Protein AF-A0ABD5EPR2-F1 (afdb_monomer_lite)

Sequence (128 aa):
MTGIVEAARAAWYAHEARTPDWDAAEFARTRDEFVQAAAEHAEDVLGAPAATLTWSYTPSSRLPESVEQATALLEDDDRLQYRVDHSQGGCVYFELVRACAKCARTQVDPVDGMVTLGRLLAEKGEAA

Radius of gyration: 18.26 Å; chains: 1; bounding box: 38×52×42 Å

Foldseek 3Di:
DCDPVNVVVVVVVVVVVPPPCCPPVNVVVVQVVVQVVVQVVCCVQAVHNSVVFDKHWDDCVVDPPQKTWIWTDDPPRKIWIWMFGVVVVGDTFTWIWDQDPPPRDIDIGGGRYNVRVVVVVVVVVVVD

pLDDT: mean 80.08, std 14.61, range [42.91, 96.56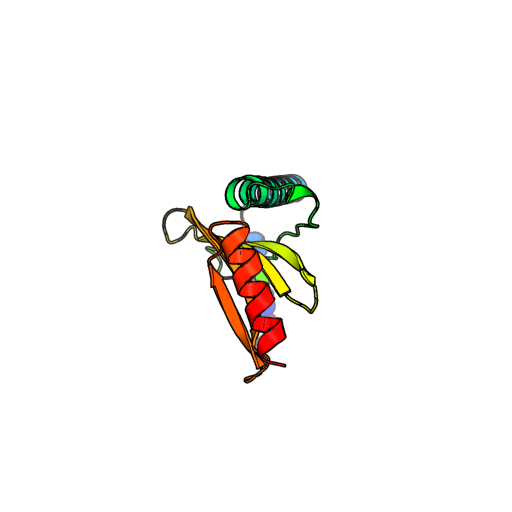]

Secondary structure (DSSP, 8-state):
---HHHHHHHHHHHHHTTS----HHHHHHHHHHHHHHHHHHHHHHHTS-GGGS-EEEPPGGGS-TTEEEEEEE-STT-EEEEEEEGGGTSEEEEEEEEE-TTTSPEEEEE--SHHHHHHHHHHHHTT-

Structure (mmCIF, N/CA/C/O backbone):
data_AF-A0ABD5EPR2-F1
#
_entry.id   AF-A0ABD5EPR2-F1
#
loop_
_atom_site.group_PDB
_atom_site.id
_atom_site.type_symbol
_atom_site.label_atom_id
_atom_site.label_alt_id
_atom_site.label_comp_id
_atom_site.label_asym_id
_atom_site.label_entity_id
_atom_site.label_seq_id
_atom_site.pdbx_PDB_ins_code
_atom_site.Cartn_x
_atom_site.Cartn_y
_atom_site.Cartn_z
_atom_site.occupancy
_atom_site.B_iso_or_equiv
_atom_site.auth_seq_id
_atom_site.auth_comp_id
_atom_site.auth_asym_id
_atom_site.auth_atom_id
_atom_site.pdbx_PDB_model_num
ATOM 1 N N . MET A 1 1 ? 25.927 -38.526 -7.342 1.00 46.31 1 MET A N 1
ATOM 2 C CA . MET A 1 1 ? 24.541 -38.039 -7.200 1.00 46.31 1 MET A CA 1
ATOM 3 C C . MET A 1 1 ? 24.616 -36.585 -6.777 1.00 46.31 1 MET A C 1
ATOM 5 O O . MET A 1 1 ? 24.684 -36.308 -5.589 1.00 46.31 1 MET A O 1
ATOM 9 N N . THR A 1 2 ? 24.718 -35.687 -7.753 1.00 52.62 2 THR A N 1
ATOM 10 C CA . THR A 1 2 ? 24.581 -34.234 -7.576 1.00 52.62 2 THR A CA 1
ATOM 11 C C . THR A 1 2 ? 23.239 -33.995 -6.888 1.00 52.62 2 THR A C 1
ATOM 13 O O . THR A 1 2 ? 22.199 -34.433 -7.384 1.00 52.62 2 THR A O 1
ATOM 16 N N . GLY A 1 3 ? 23.279 -33.467 -5.667 1.00 73.81 3 GLY A N 1
ATOM 17 C CA . GLY A 1 3 ? 22.116 -33.426 -4.784 1.00 73.81 3 GLY A CA 1
ATOM 18 C C . GLY A 1 3 ? 21.026 -32.528 -5.361 1.00 73.81 3 GLY A C 1
ATOM 19 O O . GLY A 1 3 ? 21.322 -31.543 -6.030 1.00 73.81 3 GLY A O 1
ATOM 20 N N . ILE A 1 4 ? 19.760 -32.822 -5.056 1.00 67.12 4 ILE A N 1
ATOM 21 C CA . ILE A 1 4 ? 18.602 -31.982 -5.427 1.00 67.12 4 ILE A CA 1
ATOM 22 C C . ILE A 1 4 ? 18.844 -30.496 -5.092 1.00 67.12 4 ILE A C 1
ATOM 24 O O . ILE A 1 4 ? 18.406 -29.616 -5.823 1.00 67.12 4 ILE A O 1
ATOM 28 N N . VAL A 1 5 ? 19.617 -30.217 -4.038 1.00 55.16 5 VAL A N 1
ATOM 29 C CA . VAL A 1 5 ? 20.034 -28.870 -3.622 1.00 55.16 5 VAL A CA 1
ATOM 30 C C . VAL A 1 5 ? 20.935 -28.171 -4.651 1.00 55.16 5 VAL A C 1
ATOM 32 O O . VAL A 1 5 ? 20.753 -26.985 -4.914 1.00 55.16 5 VAL A O 1
ATOM 35 N N . GLU A 1 6 ? 21.891 -28.877 -5.256 1.00 63.75 6 GLU A N 1
ATOM 36 C CA . GLU A 1 6 ? 22.772 -28.311 -6.289 1.00 63.75 6 GLU A CA 1
ATOM 37 C C . GLU A 1 6 ? 22.009 -28.079 -7.594 1.00 63.75 6 GLU A C 1
ATOM 39 O O . GLU A 1 6 ? 22.184 -27.042 -8.230 1.00 63.75 6 GLU A O 1
ATOM 44 N N . ALA A 1 7 ? 21.098 -28.992 -7.948 1.00 72.25 7 ALA A N 1
ATOM 45 C CA . ALA A 1 7 ? 20.207 -28.820 -9.093 1.00 72.25 7 ALA A CA 1
ATOM 46 C C . ALA A 1 7 ? 19.256 -27.624 -8.903 1.00 72.25 7 ALA A C 1
ATOM 48 O O . ALA A 1 7 ? 19.070 -26.839 -9.830 1.00 72.25 7 ALA A O 1
ATOM 49 N N . ALA A 1 8 ? 18.712 -27.438 -7.695 1.00 54.62 8 ALA A N 1
ATOM 50 C CA . ALA A 1 8 ? 17.862 -26.297 -7.362 1.00 54.62 8 ALA A CA 1
ATOM 51 C C . ALA A 1 8 ? 18.626 -24.962 -7.424 1.00 54.62 8 ALA A C 1
ATOM 53 O O . ALA A 1 8 ? 18.115 -23.999 -7.991 1.00 54.62 8 ALA A O 1
ATOM 54 N N . ARG A 1 9 ? 19.870 -24.900 -6.921 1.00 57.25 9 ARG A N 1
ATOM 55 C CA . ARG A 1 9 ? 20.719 -23.697 -7.045 1.00 57.25 9 ARG A CA 1
ATOM 56 C C . ARG A 1 9 ? 21.092 -23.394 -8.492 1.00 57.25 9 ARG A C 1
ATOM 58 O O . ARG A 1 9 ? 21.032 -22.243 -8.902 1.00 57.25 9 ARG A O 1
ATOM 65 N N . ALA A 1 10 ? 21.447 -24.413 -9.271 1.00 67.81 10 ALA A N 1
ATOM 66 C CA . ALA A 1 10 ? 21.755 -24.237 -10.687 1.00 67.81 10 ALA A CA 1
ATOM 67 C C . ALA A 1 10 ? 20.531 -23.745 -11.476 1.00 67.81 10 ALA A C 1
ATOM 69 O O . ALA A 1 10 ? 20.666 -22.878 -12.335 1.00 67.81 10 ALA A O 1
ATOM 70 N N . ALA A 1 11 ? 19.336 -24.251 -11.155 1.00 64.12 11 ALA A N 1
ATOM 71 C CA . ALA A 1 11 ? 18.086 -23.778 -11.740 1.00 64.12 11 ALA A CA 1
ATOM 72 C C . ALA A 1 11 ? 17.784 -22.320 -11.358 1.00 64.12 11 ALA A C 1
ATOM 74 O O . ALA A 1 11 ? 17.388 -21.551 -12.228 1.00 64.12 11 ALA A O 1
ATOM 75 N N . TRP A 1 12 ? 18.038 -21.929 -10.103 1.00 55.09 12 TRP A N 1
ATOM 76 C CA . TRP A 1 12 ? 17.912 -20.544 -9.637 1.00 55.09 12 TRP A CA 1
ATOM 77 C C . TRP A 1 12 ? 18.859 -19.594 -10.380 1.00 55.09 12 TRP A C 1
ATOM 79 O O . TRP A 1 12 ? 18.407 -18.621 -10.971 1.00 55.09 12 TRP A O 1
ATOM 89 N N . TYR A 1 13 ? 20.154 -19.913 -10.460 1.00 62.94 13 TYR A N 1
ATOM 90 C CA . TYR A 1 13 ? 21.116 -19.076 -11.188 1.00 62.94 13 TYR A CA 1
ATOM 91 C C . TYR A 1 13 ? 20.829 -19.012 -12.692 1.00 62.94 13 TYR A C 1
ATOM 93 O O . TYR A 1 13 ? 21.025 -17.979 -13.324 1.00 62.94 13 TYR A O 1
ATOM 101 N N . ALA A 1 14 ? 20.327 -20.100 -13.282 1.00 63.00 14 ALA A N 1
ATOM 102 C CA . ALA A 1 14 ? 19.911 -20.108 -14.679 1.00 63.00 14 ALA A CA 1
ATOM 103 C C . ALA A 1 14 ? 18.596 -19.347 -14.923 1.00 63.00 14 ALA A C 1
ATOM 105 O O . ALA A 1 14 ? 18.330 -18.990 -16.071 1.00 63.00 14 ALA A O 1
ATOM 106 N N . HIS A 1 15 ? 17.773 -19.153 -13.891 1.00 59.19 15 HIS A N 1
ATOM 107 C CA . HIS A 1 15 ? 16.591 -18.295 -13.917 1.00 59.19 15 HIS A CA 1
ATOM 108 C C . HIS A 1 15 ? 17.002 -16.822 -13.792 1.00 59.19 15 HIS A C 1
ATOM 110 O O . HIS A 1 15 ? 16.635 -16.048 -14.666 1.00 59.19 15 HIS A O 1
ATOM 116 N N . GLU A 1 16 ? 17.866 -16.467 -12.831 1.00 50.78 16 GLU A N 1
ATOM 117 C CA . GLU A 1 16 ? 18.443 -15.113 -12.713 1.00 50.78 16 GLU A CA 1
ATOM 118 C C . GLU A 1 16 ? 19.157 -14.673 -13.999 1.00 50.78 16 GLU A C 1
ATOM 120 O O . GLU A 1 16 ? 18.964 -13.554 -14.457 1.00 50.78 16 GLU A O 1
ATOM 125 N N . ALA A 1 17 ? 19.913 -15.569 -14.642 1.00 54.34 17 ALA A N 1
ATOM 126 C CA . ALA A 1 17 ? 20.594 -15.288 -15.910 1.00 54.34 17 ALA A CA 1
ATOM 127 C C . ALA A 1 17 ? 19.653 -15.149 -17.127 1.00 54.34 17 ALA A C 1
ATOM 129 O O . ALA A 1 17 ? 20.109 -14.803 -18.216 1.00 54.34 17 ALA A O 1
ATOM 130 N N . ARG A 1 18 ? 18.365 -15.489 -16.980 1.00 53.19 18 ARG A N 1
ATOM 131 C CA . ARG A 1 18 ? 17.328 -15.371 -18.022 1.00 53.19 18 ARG A CA 1
ATOM 132 C C . ARG A 1 18 ? 16.350 -14.230 -17.764 1.00 53.19 18 ARG A C 1
ATOM 134 O O . ARG A 1 18 ? 15.570 -13.909 -18.661 1.00 53.19 18 ARG A O 1
ATOM 141 N N . THR A 1 19 ? 16.380 -13.634 -16.579 1.00 49.53 19 THR A N 1
ATOM 142 C CA . THR A 1 19 ? 15.678 -12.385 -16.305 1.00 49.53 19 THR A CA 1
ATOM 143 C C . THR A 1 19 ? 16.313 -11.295 -17.176 1.00 49.53 19 THR A C 1
ATOM 145 O O . THR A 1 19 ? 17.541 -11.256 -17.271 1.00 49.53 19 THR A O 1
ATOM 148 N N . PRO A 1 20 ? 15.528 -10.450 -17.872 1.00 49.25 20 PRO A N 1
ATOM 149 C CA . PRO A 1 20 ? 16.078 -9.355 -18.662 1.00 49.25 20 PRO A CA 1
ATOM 150 C C . PRO A 1 20 ? 17.036 -8.531 -17.801 1.00 49.25 20 PRO A C 1
ATOM 152 O O . PRO A 1 20 ? 16.739 -8.289 -16.631 1.00 49.25 20 PRO A O 1
ATOM 155 N N . ASP A 1 21 ? 18.166 -8.137 -18.382 1.00 50.66 21 ASP A N 1
ATOM 156 C CA . ASP A 1 21 ? 19.194 -7.294 -17.768 1.00 50.66 21 ASP A CA 1
ATOM 157 C C . ASP A 1 21 ? 18.616 -5.886 -17.555 1.00 50.66 21 ASP A C 1
ATOM 159 O O . ASP A 1 21 ? 18.876 -4.957 -18.314 1.00 50.66 21 ASP A O 1
ATOM 163 N N . TRP A 1 22 ? 17.727 -5.749 -16.572 1.00 47.91 22 TRP A N 1
ATOM 164 C CA . TRP A 1 22 ? 17.480 -4.465 -15.945 1.00 47.91 22 TRP A CA 1
ATOM 165 C C . TRP A 1 22 ? 18.792 -4.127 -15.256 1.00 47.91 22 TRP A C 1
ATOM 167 O O . TRP A 1 22 ? 19.182 -4.814 -14.307 1.00 47.91 22 TRP A O 1
ATOM 177 N N . ASP A 1 23 ? 19.481 -3.090 -15.732 1.00 66.31 23 ASP A N 1
ATOM 178 C CA . ASP A 1 23 ? 20.572 -2.497 -14.965 1.00 66.31 23 ASP A CA 1
ATOM 179 C C . ASP A 1 23 ? 20.056 -2.308 -13.527 1.00 66.31 23 ASP A C 1
ATOM 181 O O . ASP A 1 23 ? 18.922 -1.868 -13.317 1.00 66.31 23 ASP A O 1
ATOM 185 N N . ALA A 1 24 ? 20.840 -2.676 -12.513 1.00 67.94 24 ALA A N 1
ATOM 186 C CA . ALA A 1 24 ? 20.433 -2.519 -11.119 1.00 67.94 24 ALA A CA 1
ATOM 187 C C . ALA A 1 24 ? 19.971 -1.076 -10.825 1.00 67.94 24 ALA A C 1
ATOM 189 O O . ALA A 1 24 ? 19.098 -0.866 -9.980 1.00 67.94 24 ALA A O 1
ATOM 190 N N . ALA A 1 25 ? 20.515 -0.095 -11.557 1.00 69.12 25 ALA A N 1
ATOM 191 C CA . ALA A 1 25 ? 20.064 1.292 -11.537 1.00 69.12 25 ALA A CA 1
ATOM 192 C C . ALA A 1 25 ? 18.657 1.494 -12.133 1.00 69.12 25 ALA A C 1
ATOM 194 O O . ALA A 1 25 ? 17.865 2.262 -11.590 1.00 69.12 25 ALA A O 1
ATOM 195 N N . GLU A 1 26 ? 18.324 0.803 -13.222 1.00 71.38 26 GLU A N 1
ATOM 196 C CA . GLU A 1 26 ? 17.000 0.839 -13.846 1.00 71.38 26 GLU A CA 1
ATOM 197 C C . GLU A 1 26 ? 15.944 0.185 -12.951 1.00 71.38 26 GLU A C 1
ATOM 199 O O . GLU A 1 26 ? 14.893 0.777 -12.713 1.00 71.38 26 GLU A O 1
ATOM 204 N N . PHE A 1 27 ? 16.258 -0.971 -12.359 1.00 74.75 27 PHE A N 1
ATOM 205 C CA . PHE A 1 27 ? 15.378 -1.609 -11.380 1.00 74.75 27 PHE A CA 1
ATOM 206 C C . PHE A 1 27 ? 15.169 -0.728 -10.141 1.00 74.75 27 PHE A C 1
ATOM 208 O O . PHE A 1 27 ? 14.044 -0.577 -9.665 1.00 74.75 27 PHE A O 1
ATOM 215 N N . ALA A 1 28 ? 16.238 -0.108 -9.625 1.00 76.50 28 ALA A N 1
ATOM 216 C CA . ALA A 1 28 ? 16.139 0.812 -8.495 1.00 76.50 28 ALA A CA 1
ATOM 217 C C . ALA A 1 28 ? 15.251 2.022 -8.819 1.00 76.50 28 ALA A C 1
ATOM 219 O O . ALA A 1 28 ? 14.408 2.381 -8.002 1.00 76.50 28 ALA A O 1
ATOM 220 N N . ARG A 1 29 ? 15.388 2.602 -10.017 1.00 81.50 29 ARG A N 1
ATOM 221 C CA . ARG A 1 29 ? 14.540 3.712 -10.461 1.00 81.50 29 ARG A CA 1
ATOM 222 C C . ARG A 1 29 ? 13.072 3.300 -10.542 1.00 81.50 29 ARG A C 1
ATOM 224 O O . ARG A 1 29 ? 12.236 3.987 -9.975 1.00 81.50 29 ARG A O 1
ATOM 231 N N . THR A 1 30 ? 12.756 2.179 -11.184 1.00 82.62 30 THR A N 1
ATOM 232 C CA . THR A 1 30 ? 11.362 1.725 -11.319 1.00 82.62 30 THR A CA 1
ATOM 233 C C . THR A 1 30 ? 10.736 1.356 -9.981 1.00 82.62 30 THR A C 1
ATOM 235 O O . THR A 1 30 ? 9.571 1.659 -9.741 1.00 82.62 30 THR A O 1
ATOM 238 N N . ARG A 1 31 ? 11.519 0.797 -9.055 1.00 86.12 31 ARG A N 1
ATOM 239 C CA . ARG A 1 31 ? 11.090 0.611 -7.667 1.00 86.12 31 ARG A CA 1
ATOM 240 C C . ARG A 1 31 ? 10.726 1.942 -7.005 1.00 86.12 31 ARG A C 1
ATOM 242 O O . ARG A 1 31 ? 9.699 2.027 -6.337 1.00 86.12 31 ARG A O 1
ATOM 249 N N . ASP A 1 32 ? 11.577 2.952 -7.148 1.00 88.94 32 ASP A N 1
ATOM 250 C CA . ASP A 1 32 ? 11.370 4.258 -6.519 1.00 88.94 32 ASP A CA 1
ATOM 251 C C . ASP A 1 32 ? 10.166 4.987 -7.144 1.00 88.94 32 ASP A C 1
ATOM 253 O O . ASP A 1 32 ? 9.341 5.534 -6.414 1.00 88.94 32 ASP A O 1
ATOM 257 N N . GLU A 1 33 ? 9.994 4.895 -8.466 1.00 90.25 33 GLU A N 1
ATOM 258 C CA . GLU A 1 33 ? 8.807 5.370 -9.194 1.00 90.25 33 GLU A CA 1
ATOM 259 C C . GLU A 1 33 ? 7.527 4.680 -8.698 1.00 90.25 33 GLU A C 1
ATOM 261 O O . GLU A 1 33 ? 6.519 5.342 -8.453 1.00 90.25 33 GLU A O 1
ATOM 266 N N . PHE A 1 34 ? 7.562 3.362 -8.482 1.00 91.94 34 PHE A N 1
ATOM 267 C CA . PHE A 1 34 ? 6.417 2.614 -7.964 1.00 91.94 34 PHE A CA 1
ATOM 268 C C . PHE A 1 34 ? 6.056 3.023 -6.528 1.00 91.94 34 PHE A C 1
ATOM 270 O O . PHE A 1 34 ? 4.882 3.180 -6.190 1.00 91.94 34 PHE A O 1
ATOM 277 N N . VAL A 1 35 ? 7.059 3.216 -5.667 1.00 93.50 35 VAL A N 1
ATOM 278 C CA . VAL A 1 35 ? 6.856 3.689 -4.288 1.00 93.50 35 VAL A CA 1
ATOM 279 C C . VAL A 1 35 ? 6.273 5.100 -4.274 1.00 93.50 35 VAL A C 1
ATOM 281 O O . VAL A 1 35 ? 5.375 5.377 -3.478 1.00 93.50 35 VAL A O 1
ATOM 284 N N . GLN A 1 36 ? 6.741 5.975 -5.163 1.00 93.31 36 GLN A N 1
ATOM 285 C CA . GLN A 1 36 ? 6.175 7.309 -5.318 1.00 93.31 36 GLN A CA 1
ATOM 286 C C . GLN A 1 36 ? 4.712 7.246 -5.778 1.00 93.31 36 GLN A C 1
ATOM 288 O O . GLN A 1 36 ? 3.864 7.886 -5.161 1.00 93.31 36 GLN A O 1
ATOM 293 N N . ALA A 1 37 ? 4.393 6.415 -6.774 1.00 93.00 37 ALA A N 1
ATOM 294 C CA . ALA A 1 37 ? 3.017 6.221 -7.231 1.00 93.00 37 ALA A CA 1
ATOM 295 C C . ALA A 1 37 ? 2.097 5.703 -6.111 1.00 93.00 37 ALA A C 1
ATOM 297 O O . ALA A 1 37 ? 0.952 6.134 -6.001 1.00 93.00 37 ALA A O 1
ATOM 298 N N . ALA A 1 38 ? 2.596 4.817 -5.243 1.00 94.69 38 ALA A N 1
ATOM 299 C CA . ALA A 1 38 ? 1.852 4.347 -4.076 1.00 94.69 38 ALA A CA 1
ATOM 300 C C . ALA A 1 38 ? 1.552 5.475 -3.077 1.00 94.69 38 ALA A C 1
ATOM 302 O O . ALA A 1 38 ? 0.438 5.556 -2.558 1.00 94.69 38 ALA A O 1
ATOM 303 N N . ALA A 1 39 ? 2.532 6.345 -2.819 1.00 93.25 39 ALA A N 1
ATOM 304 C CA . ALA A 1 39 ? 2.360 7.496 -1.942 1.00 93.25 39 ALA A CA 1
ATOM 305 C C . ALA A 1 39 ? 1.342 8.491 -2.517 1.00 93.25 39 ALA A C 1
ATOM 307 O O . ALA A 1 39 ? 0.407 8.860 -1.814 1.00 93.25 39 ALA A O 1
ATOM 308 N N . GLU A 1 40 ? 1.474 8.856 -3.795 1.00 93.56 40 GLU A N 1
ATOM 309 C CA . GLU A 1 40 ? 0.546 9.749 -4.505 1.00 93.56 40 GLU A CA 1
ATOM 310 C C . GLU A 1 40 ? -0.880 9.178 -4.519 1.00 93.56 40 GLU A C 1
ATOM 312 O O . GLU A 1 40 ? -1.832 9.864 -4.152 1.00 93.56 40 GLU A O 1
ATOM 317 N N . HIS A 1 41 ? -1.034 7.885 -4.829 1.00 93.94 41 HIS A N 1
ATOM 318 C CA . HIS A 1 41 ? -2.332 7.213 -4.784 1.00 93.94 41 HIS A CA 1
ATOM 319 C C . HIS A 1 41 ? -2.954 7.240 -3.383 1.00 93.94 41 HIS A C 1
ATOM 321 O O . HIS A 1 41 ? -4.162 7.427 -3.239 1.00 93.94 41 HIS A O 1
ATOM 327 N N . ALA A 1 42 ? -2.146 7.062 -2.336 1.00 92.12 42 ALA A N 1
ATOM 328 C CA . ALA A 1 42 ? -2.631 7.145 -0.967 1.00 92.12 42 ALA A CA 1
ATOM 329 C C . ALA A 1 42 ? -3.113 8.560 -0.614 1.00 92.12 42 ALA A C 1
ATOM 331 O O . ALA A 1 42 ? -4.106 8.687 0.102 1.00 92.12 42 ALA A O 1
ATOM 332 N N . GLU A 1 43 ? -2.454 9.612 -1.112 1.00 91.38 43 GLU A N 1
ATOM 333 C CA . GLU A 1 43 ? -2.916 10.993 -0.919 1.00 91.38 43 GLU A CA 1
ATOM 334 C C . GLU A 1 43 ? -4.257 11.232 -1.607 1.00 91.38 43 GLU A C 1
ATOM 336 O O . GLU A 1 43 ? -5.173 11.774 -0.985 1.00 91.38 43 GLU A O 1
ATOM 341 N N . ASP A 1 44 ? -4.389 10.762 -2.847 1.00 92.31 44 ASP A N 1
ATOM 342 C CA . ASP A 1 44 ? -5.612 10.882 -3.636 1.00 92.31 44 ASP A CA 1
ATOM 343 C C . ASP A 1 44 ? -6.787 10.144 -2.983 1.00 92.31 44 ASP A C 1
ATOM 345 O O . ASP A 1 44 ? -7.868 10.714 -2.821 1.00 92.31 44 ASP A O 1
ATOM 349 N N . VAL A 1 45 ? -6.584 8.887 -2.570 1.00 90.69 45 VAL A N 1
ATOM 350 C CA . VAL A 1 45 ? -7.638 8.077 -1.939 1.00 90.69 45 VAL A CA 1
ATOM 351 C C . VAL A 1 45 ? -8.014 8.642 -0.575 1.00 90.69 45 VAL A C 1
ATOM 353 O O . VAL A 1 45 ? -9.196 8.769 -0.260 1.00 90.69 45 VAL A O 1
ATOM 356 N N . LEU A 1 46 ? -7.035 8.984 0.264 1.00 87.50 46 LEU A N 1
ATOM 357 C CA . LEU A 1 46 ? -7.309 9.430 1.629 1.00 87.50 46 LEU A CA 1
ATOM 358 C C . LEU A 1 46 ? -7.738 10.903 1.696 1.00 87.50 46 LEU A C 1
ATOM 360 O O . LEU A 1 46 ? -8.347 11.304 2.687 1.00 87.50 46 LEU A O 1
ATOM 364 N N . GLY A 1 47 ? -7.452 11.716 0.678 1.00 84.06 47 GLY A N 1
ATOM 365 C CA . GLY A 1 47 ? -7.722 13.155 0.697 1.00 84.06 47 GLY A CA 1
ATOM 366 C C . GLY A 1 47 ? -6.931 13.896 1.782 1.00 84.06 47 GLY A C 1
ATOM 367 O O . GLY A 1 47 ? -7.393 14.910 2.309 1.00 84.06 47 GLY A O 1
ATOM 368 N N . ALA A 1 48 ? -5.768 13.365 2.167 1.00 77.81 48 ALA A N 1
ATOM 369 C CA . ALA A 1 48 ? -4.898 13.905 3.206 1.00 77.81 48 ALA A CA 1
ATOM 370 C C . ALA A 1 48 ? -3.423 13.592 2.897 1.00 77.81 48 ALA A C 1
ATOM 372 O O . ALA A 1 48 ? -3.166 12.697 2.094 1.00 77.81 48 ALA A O 1
ATOM 373 N N . PRO A 1 49 ? -2.457 14.266 3.555 1.00 73.31 49 PRO A N 1
ATOM 374 C CA . PRO A 1 49 ? -1.027 14.082 3.288 1.00 73.31 49 PRO A CA 1
ATOM 375 C C . PRO A 1 49 ? -0.511 12.691 3.703 1.00 73.31 49 PRO A C 1
ATOM 377 O O . PRO A 1 49 ? 0.068 12.505 4.776 1.00 73.31 49 PRO A O 1
ATOM 380 N N . ALA A 1 50 ? -0.730 11.693 2.854 1.00 68.56 50 ALA A N 1
ATOM 381 C CA . ALA A 1 50 ? -0.291 10.313 3.023 1.00 68.56 50 ALA A CA 1
ATOM 382 C C . ALA A 1 50 ? 1.141 10.069 2.512 1.00 68.56 50 ALA A C 1
ATOM 384 O O . ALA A 1 50 ? 1.727 9.038 2.852 1.00 68.56 50 ALA A O 1
ATOM 385 N N . ALA A 1 51 ? 1.753 11.024 1.795 1.00 61.59 51 ALA A N 1
ATOM 386 C CA . ALA A 1 51 ? 3.185 10.989 1.478 1.00 61.59 51 ALA A CA 1
ATOM 387 C C . ALA A 1 51 ? 4.071 11.154 2.725 1.00 61.59 51 ALA A C 1
ATOM 389 O O . ALA A 1 51 ? 5.274 10.910 2.676 1.00 61.59 51 ALA A O 1
ATOM 390 N N . THR A 1 52 ? 3.485 11.545 3.862 1.00 75.69 52 THR A N 1
ATOM 391 C CA . THR A 1 52 ? 4.180 11.567 5.157 1.00 75.69 52 THR A CA 1
ATOM 392 C C . THR A 1 52 ? 4.445 10.166 5.712 1.00 75.69 52 THR A C 1
ATOM 394 O O . THR A 1 52 ? 5.319 10.000 6.565 1.00 75.69 52 THR A O 1
ATOM 397 N N . LEU A 1 53 ? 3.728 9.148 5.224 1.00 84.81 53 LEU A N 1
ATOM 398 C CA . LEU A 1 53 ? 3.982 7.759 5.580 1.00 84.81 53 LEU A CA 1
ATOM 399 C C . LEU A 1 53 ? 5.259 7.258 4.899 1.00 84.81 53 LEU A C 1
ATOM 401 O O . LEU A 1 53 ? 5.559 7.592 3.755 1.00 84.81 53 LEU A O 1
ATOM 405 N N . THR A 1 54 ? 6.008 6.403 5.595 1.00 89.38 54 THR A N 1
ATOM 406 C CA . THR A 1 54 ? 7.190 5.762 5.007 1.00 89.38 54 THR A CA 1
ATOM 407 C C . THR A 1 54 ? 6.759 4.556 4.182 1.00 89.38 54 THR A C 1
ATOM 409 O O . THR A 1 54 ? 6.485 3.484 4.724 1.00 89.38 54 THR A O 1
ATOM 412 N N . TRP A 1 55 ? 6.701 4.741 2.865 1.00 92.56 55 TRP A N 1
ATOM 413 C CA . TRP A 1 55 ? 6.407 3.687 1.901 1.00 92.56 55 TRP A CA 1
ATOM 414 C C . TRP A 1 55 ? 7.661 2.889 1.544 1.00 92.56 55 TRP A C 1
ATOM 416 O O . TRP A 1 55 ? 8.755 3.429 1.394 1.00 92.56 55 TRP A O 1
ATOM 426 N N . SER A 1 56 ? 7.496 1.579 1.388 1.00 91.88 56 SER A N 1
ATOM 427 C CA . SER A 1 56 ? 8.570 0.665 1.004 1.00 91.88 56 SER A CA 1
ATOM 428 C C . SER A 1 56 ? 8.085 -0.339 -0.032 1.00 91.88 56 SER A C 1
ATOM 430 O O . SER A 1 56 ? 6.984 -0.879 0.074 1.00 91.88 56 SER A O 1
ATOM 432 N N . TYR A 1 57 ? 8.910 -0.602 -1.043 1.00 89.44 57 TYR A N 1
ATOM 433 C CA . TYR A 1 57 ? 8.617 -1.629 -2.035 1.00 89.44 57 TYR A CA 1
ATOM 434 C C . TYR A 1 57 ? 8.708 -3.023 -1.406 1.00 89.44 57 TYR A C 1
ATOM 436 O O . TYR A 1 57 ? 9.681 -3.347 -0.719 1.00 89.44 57 TYR A O 1
ATOM 444 N N . THR A 1 58 ? 7.709 -3.867 -1.655 1.00 87.06 58 THR A N 1
ATOM 445 C CA . THR A 1 58 ? 7.698 -5.259 -1.202 1.00 87.06 58 THR A CA 1
ATOM 446 C C . THR A 1 58 ? 8.438 -6.126 -2.223 1.00 87.06 58 THR A C 1
ATOM 448 O O . THR A 1 58 ? 8.015 -6.193 -3.374 1.00 87.06 58 THR A O 1
ATOM 451 N N . PRO A 1 59 ? 9.518 -6.831 -1.837 1.00 76.31 59 PRO A N 1
ATOM 452 C CA . PRO A 1 59 ? 10.266 -7.671 -2.769 1.00 76.31 59 PRO A CA 1
ATOM 453 C C . PRO A 1 59 ? 9.398 -8.764 -3.405 1.00 76.31 59 PRO A C 1
ATOM 455 O O . PRO A 1 59 ? 8.648 -9.447 -2.702 1.00 76.31 59 PRO A O 1
ATOM 458 N N . SER A 1 60 ? 9.580 -8.995 -4.707 1.00 73.12 60 SER A N 1
ATOM 459 C CA . SER A 1 60 ? 8.838 -9.997 -5.490 1.00 73.12 60 SER A CA 1
ATOM 460 C C . SER A 1 60 ? 8.971 -11.420 -4.946 1.00 73.12 60 SER A C 1
ATOM 462 O O . SER A 1 60 ? 8.038 -12.201 -5.048 1.00 73.12 60 SER A O 1
ATOM 464 N N . SER A 1 61 ? 10.072 -11.756 -4.263 1.00 75.12 61 SER A N 1
ATOM 465 C CA . SER A 1 61 ? 10.251 -13.060 -3.602 1.00 75.12 61 SER A CA 1
ATOM 466 C C . SER A 1 61 ? 9.217 -13.365 -2.508 1.00 75.12 61 SER A C 1
ATOM 468 O O . SER A 1 61 ? 9.144 -14.495 -2.025 1.00 75.12 61 SER A O 1
ATOM 470 N N . ARG A 1 62 ? 8.429 -12.366 -2.095 1.00 74.88 62 ARG A N 1
ATOM 471 C CA . ARG A 1 62 ? 7.343 -12.488 -1.114 1.00 74.88 62 ARG A CA 1
ATOM 472 C C . ARG A 1 62 ? 5.951 -12.383 -1.740 1.00 74.88 62 ARG A C 1
ATOM 474 O O . ARG A 1 62 ? 4.971 -12.388 -0.999 1.00 74.88 62 ARG A O 1
ATOM 481 N N . LEU A 1 63 ? 5.862 -12.266 -3.062 1.00 82.31 63 LEU A N 1
ATOM 482 C CA . LEU A 1 63 ? 4.632 -12.010 -3.806 1.00 82.31 63 LEU A CA 1
ATOM 483 C C . LEU A 1 63 ? 4.510 -12.970 -4.998 1.00 82.31 63 LEU A C 1
ATOM 485 O O . LEU A 1 63 ? 5.499 -13.564 -5.427 1.00 82.31 63 LEU A O 1
ATOM 489 N N . PRO A 1 64 ? 3.304 -13.143 -5.555 1.00 88.44 64 PRO A N 1
ATOM 490 C CA . PRO A 1 64 ? 3.152 -13.729 -6.883 1.00 88.44 64 PRO A CA 1
ATOM 491 C C . PRO A 1 64 ? 3.932 -12.929 -7.942 1.00 88.44 64 PRO A C 1
ATOM 493 O O . PRO A 1 64 ? 4.006 -11.708 -7.853 1.00 88.44 64 PRO A O 1
ATOM 496 N N . GLU A 1 65 ? 4.453 -13.597 -8.978 1.00 82.62 65 GLU A N 1
ATOM 497 C CA . GLU A 1 65 ? 5.256 -12.954 -10.040 1.00 82.62 65 GLU A CA 1
ATOM 498 C C . GLU A 1 65 ? 4.521 -11.823 -10.778 1.00 82.62 65 GLU A C 1
ATOM 500 O O . GLU A 1 65 ? 5.154 -10.901 -11.279 1.00 82.62 65 GLU A O 1
ATOM 505 N N . SER A 1 66 ? 3.188 -11.880 -10.848 1.00 85.69 66 SER A N 1
ATOM 506 C CA . SER A 1 66 ? 2.351 -10.885 -11.528 1.00 85.69 66 SER A CA 1
ATOM 507 C C . SER A 1 66 ? 1.904 -9.731 -10.630 1.00 85.69 66 SER A C 1
ATOM 509 O O . SER A 1 66 ? 1.015 -8.977 -11.024 1.00 85.69 66 SER A O 1
ATOM 511 N N . VAL A 1 67 ? 2.440 -9.631 -9.414 1.00 89.00 67 VAL A N 1
ATOM 512 C CA . VAL A 1 67 ? 1.991 -8.675 -8.403 1.00 89.00 67 VAL A CA 1
ATOM 513 C C . VAL A 1 67 ? 3.144 -7.782 -7.970 1.00 89.00 67 VAL A C 1
ATOM 515 O O . VAL A 1 67 ? 4.150 -8.259 -7.447 1.00 89.00 67 VAL A O 1
ATOM 518 N N . GLU A 1 68 ? 2.939 -6.476 -8.098 1.00 92.44 68 GLU A N 1
ATOM 519 C CA . GLU A 1 68 ? 3.784 -5.457 -7.481 1.00 92.44 68 GLU A CA 1
ATOM 520 C C . GLU A 1 68 ? 3.082 -4.880 -6.252 1.00 92.44 68 GLU A C 1
ATOM 522 O O . GLU A 1 68 ? 1.855 -4.743 -6.220 1.00 92.44 68 GLU A O 1
ATOM 527 N N . GLN A 1 69 ? 3.843 -4.561 -5.205 1.00 95.50 69 GLN A N 1
ATOM 528 C CA . GLN A 1 69 ? 3.268 -4.032 -3.973 1.00 95.50 69 GLN A CA 1
ATOM 529 C C . GLN A 1 69 ? 4.212 -3.066 -3.268 1.00 95.50 69 GLN A C 1
ATOM 531 O O . GLN A 1 69 ? 5.402 -3.332 -3.110 1.00 95.50 69 GLN A O 1
ATOM 536 N N . ALA A 1 70 ? 3.646 -1.990 -2.737 1.00 95.25 70 ALA A N 1
ATOM 537 C CA . ALA A 1 70 ? 4.284 -1.095 -1.791 1.00 95.25 70 ALA A CA 1
ATOM 538 C C . ALA A 1 70 ? 3.517 -1.139 -0.470 1.00 95.25 70 ALA A C 1
ATOM 540 O O . ALA A 1 70 ? 2.312 -1.392 -0.423 1.00 95.25 70 ALA A O 1
ATOM 541 N N . THR A 1 71 ? 4.231 -0.957 0.631 1.00 94.31 71 THR A N 1
ATOM 542 C CA . THR A 1 71 ? 3.676 -1.038 1.979 1.00 94.31 71 THR A CA 1
ATOM 543 C C . THR A 1 71 ? 4.127 0.157 2.796 1.00 94.31 71 THR A C 1
ATOM 545 O O . THR A 1 71 ? 5.325 0.442 2.863 1.00 94.31 71 THR A O 1
ATOM 548 N N . ALA A 1 72 ? 3.168 0.807 3.447 1.00 93.69 72 ALA A N 1
ATOM 549 C CA . ALA A 1 72 ? 3.406 1.786 4.496 1.00 93.69 72 ALA A CA 1
ATOM 550 C C . ALA A 1 72 ? 3.009 1.187 5.844 1.00 93.69 72 ALA A C 1
ATOM 552 O O . ALA A 1 72 ? 1.894 0.686 6.005 1.00 93.69 72 ALA A O 1
ATOM 553 N N . LEU A 1 73 ? 3.927 1.226 6.808 1.00 89.06 73 LEU A N 1
ATOM 554 C CA . LEU A 1 73 ? 3.628 0.830 8.181 1.00 89.06 73 LEU A CA 1
ATOM 555 C C . LEU A 1 73 ? 2.809 1.924 8.869 1.00 89.06 73 LEU A C 1
ATOM 557 O O . LEU A 1 73 ? 3.107 3.111 8.733 1.00 89.06 73 LEU A O 1
ATOM 561 N N . LEU A 1 74 ? 1.792 1.491 9.604 1.00 85.25 74 LEU A N 1
ATOM 562 C CA . LEU A 1 74 ? 1.049 2.298 10.560 1.00 85.25 74 LEU A CA 1
ATOM 563 C C . LEU A 1 74 ? 1.485 1.889 11.982 1.00 85.25 74 LEU A C 1
ATOM 565 O O . LEU A 1 74 ? 2.653 1.578 12.217 1.00 85.25 74 LEU A O 1
ATOM 569 N N . GLU A 1 75 ? 0.554 1.898 12.933 1.00 79.06 75 GLU A N 1
ATOM 570 C CA . GLU A 1 75 ? 0.766 1.498 14.326 1.00 79.06 75 GLU A CA 1
ATOM 571 C C . GLU A 1 75 ? 0.415 0.017 14.551 1.00 79.06 75 GLU A C 1
ATOM 573 O O . GLU A 1 75 ? -0.389 -0.561 13.820 1.00 79.06 75 GLU A O 1
ATOM 578 N N . ASP A 1 76 ? 0.990 -0.601 15.591 1.00 77.69 76 ASP A N 1
ATOM 579 C CA . ASP A 1 76 ? 0.628 -1.951 16.056 1.00 77.69 76 ASP A CA 1
ATOM 580 C C . ASP A 1 76 ? 0.595 -3.025 14.945 1.00 77.69 76 ASP A C 1
ATOM 582 O O . ASP A 1 76 ? -0.362 -3.800 14.847 1.00 77.69 76 ASP A O 1
ATOM 586 N N . ASP A 1 77 ? 1.631 -3.034 14.095 1.00 81.19 77 ASP A N 1
ATOM 587 C CA . ASP A 1 77 ? 1.810 -3.902 12.914 1.00 81.19 77 ASP A CA 1
ATOM 588 C C . ASP A 1 77 ? 0.755 -3.755 11.798 1.00 81.19 77 ASP A C 1
ATOM 590 O O . ASP A 1 77 ? 0.798 -4.490 10.797 1.00 81.19 77 ASP A O 1
ATOM 594 N N . ASP A 1 78 ? -0.166 -2.795 11.922 1.00 87.75 78 ASP A N 1
ATOM 595 C CA . ASP A 1 78 ? -1.088 -2.451 10.848 1.00 87.75 78 ASP A CA 1
ATOM 596 C C . ASP A 1 78 ? -0.315 -1.784 9.710 1.00 87.75 78 ASP A C 1
ATOM 598 O O . ASP A 1 78 ? 0.670 -1.068 9.907 1.00 87.75 78 ASP A O 1
ATOM 602 N N . ARG A 1 79 ? -0.745 -2.036 8.479 1.00 92.31 79 ARG A N 1
ATOM 603 C CA . ARG A 1 79 ? -0.063 -1.518 7.295 1.00 92.31 79 ARG A CA 1
ATOM 604 C C . ARG A 1 79 ? -1.040 -1.209 6.182 1.00 92.31 79 ARG A C 1
ATOM 606 O O . ARG A 1 79 ? -1.980 -1.966 5.956 1.00 92.31 79 ARG A O 1
ATOM 613 N N . LEU A 1 80 ? -0.778 -0.134 5.453 1.00 94.44 80 LEU A N 1
ATOM 614 C CA . LEU A 1 80 ? -1.420 0.121 4.170 1.00 94.44 80 LEU A CA 1
ATOM 615 C C 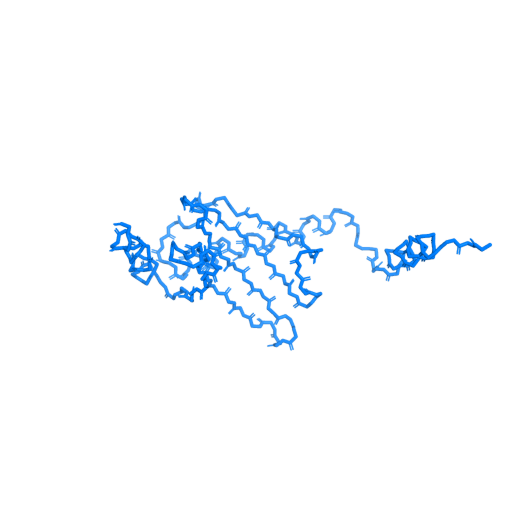. LEU A 1 80 ? -0.632 -0.581 3.072 1.00 94.44 80 LEU A C 1
ATOM 617 O O . LEU A 1 80 ? 0.601 -0.571 3.070 1.00 94.44 80 LEU A O 1
ATOM 621 N N . GLN A 1 81 ? -1.351 -1.193 2.142 1.00 96.00 81 GLN A N 1
ATOM 622 C CA . GLN A 1 81 ? -0.793 -1.858 0.978 1.00 96.00 81 GLN A CA 1
ATOM 623 C C . GLN A 1 81 ? -1.370 -1.237 -0.284 1.00 96.00 81 GLN A C 1
ATOM 625 O O . GLN A 1 81 ? -2.583 -1.182 -0.469 1.00 96.00 81 GLN A O 1
ATOM 630 N N . TYR A 1 82 ? -0.468 -0.801 -1.153 1.00 96.44 82 TYR A N 1
ATOM 631 C CA . TYR A 1 82 ? -0.760 -0.467 -2.536 1.00 96.44 82 TYR A CA 1
ATOM 632 C C . TYR A 1 82 ? -0.306 -1.652 -3.380 1.00 96.44 82 TYR A C 1
ATOM 634 O O . TYR A 1 82 ? 0.887 -1.958 -3.395 1.00 96.44 82 TYR A O 1
ATOM 642 N N . ARG A 1 83 ? -1.240 -2.354 -4.024 1.00 96.19 83 ARG A N 1
ATOM 643 C CA . ARG A 1 83 ? -0.970 -3.566 -4.806 1.00 96.19 83 ARG A CA 1
ATOM 644 C C . ARG A 1 83 ? -1.463 -3.396 -6.234 1.00 96.19 83 ARG A C 1
ATOM 646 O O . ARG A 1 83 ? -2.612 -3.023 -6.442 1.00 96.19 83 ARG A O 1
ATOM 653 N N . VAL A 1 84 ? -0.629 -3.752 -7.202 1.00 94.31 84 VAL A N 1
ATOM 654 C CA . VAL A 1 84 ? -0.992 -3.812 -8.621 1.00 94.31 84 VAL A CA 1
ATOM 655 C C . VAL A 1 84 ? -0.927 -5.265 -9.076 1.00 94.31 84 VAL A C 1
ATOM 657 O O . VAL A 1 84 ? 0.107 -5.914 -8.941 1.00 94.31 84 VAL A O 1
ATOM 660 N N . ASP A 1 85 ? -2.040 -5.793 -9.589 1.00 93.00 85 ASP A N 1
ATOM 661 C CA . ASP A 1 85 ? -2.102 -7.135 -10.179 1.00 93.00 85 ASP A CA 1
ATOM 662 C C . ASP A 1 85 ? -2.095 -7.047 -11.711 1.00 93.00 85 ASP A C 1
ATOM 664 O O . ASP A 1 85 ? -3.103 -6.750 -12.364 1.00 93.00 85 ASP A O 1
ATOM 668 N N . HIS A 1 86 ? -0.938 -7.341 -12.299 1.00 88.38 86 HIS A N 1
ATOM 669 C CA . HIS A 1 86 ? -0.718 -7.299 -13.741 1.00 88.38 86 HIS A CA 1
ATOM 670 C C . HIS A 1 86 ? -1.403 -8.454 -14.479 1.00 88.38 86 HIS A C 1
ATOM 672 O O . HIS A 1 86 ? -1.679 -8.332 -15.673 1.00 88.38 86 HIS A O 1
ATOM 678 N N . SER A 1 87 ? -1.748 -9.548 -13.786 1.00 89.06 87 SER A N 1
ATOM 679 C CA . SER A 1 87 ? -2.516 -10.646 -14.392 1.00 89.06 87 SER A CA 1
ATOM 680 C C . SER A 1 87 ? -3.964 -10.245 -14.690 1.00 89.06 87 SER A C 1
ATOM 682 O O . SER A 1 87 ? -4.596 -10.814 -15.579 1.00 89.06 87 SER A O 1
ATOM 684 N N . GLN A 1 88 ? -4.464 -9.219 -13.995 1.00 84.88 88 GLN A N 1
ATOM 685 C CA . GLN A 1 88 ? -5.808 -8.664 -14.158 1.00 84.88 88 GLN A CA 1
ATOM 686 C C . GLN A 1 88 ? -5.798 -7.333 -14.917 1.00 84.88 88 GLN A C 1
ATOM 688 O O . GLN A 1 88 ? -6.633 -6.466 -14.688 1.00 84.88 88 GLN A O 1
ATOM 693 N N . GLY A 1 89 ? -4.837 -7.141 -15.823 1.00 85.31 89 GLY A N 1
ATOM 694 C CA . GLY A 1 89 ? -4.751 -5.913 -16.615 1.00 85.31 89 GLY A CA 1
ATOM 695 C C . GLY A 1 89 ? -4.308 -4.687 -15.813 1.00 85.31 89 GLY A C 1
ATOM 696 O O . GLY A 1 89 ? -4.604 -3.568 -16.221 1.00 85.31 89 GLY A O 1
ATOM 697 N N . GLY A 1 90 ? -3.603 -4.884 -14.692 1.00 87.12 90 GLY A N 1
ATOM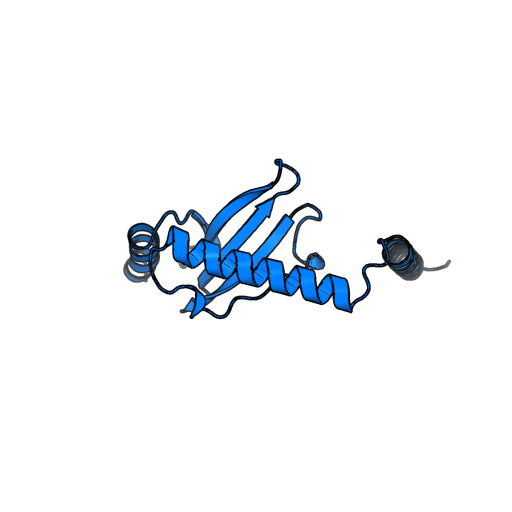 698 C CA . GLY A 1 90 ? -3.084 -3.795 -13.862 1.00 87.12 90 GLY A CA 1
ATOM 699 C C . GLY A 1 90 ? -4.100 -3.252 -12.860 1.00 87.12 90 GLY A C 1
ATOM 700 O O . GLY A 1 90 ? -4.075 -2.063 -12.551 1.00 87.12 90 GLY A O 1
ATOM 701 N N . CYS A 1 91 ? -5.011 -4.096 -12.363 1.00 92.88 91 CYS A N 1
ATOM 702 C CA . CYS A 1 91 ? -5.939 -3.700 -11.306 1.00 92.88 91 CYS A CA 1
ATOM 703 C C . CYS A 1 91 ? -5.175 -3.241 -10.059 1.00 92.88 91 CYS A C 1
ATOM 705 O O . CYS A 1 91 ? -4.303 -3.954 -9.559 1.00 92.88 91 CYS A O 1
ATOM 707 N N . VAL A 1 92 ? -5.550 -2.067 -9.554 1.00 94.06 92 VAL A N 1
ATOM 708 C CA . VAL A 1 92 ? -4.983 -1.464 -8.347 1.00 94.06 92 VAL A CA 1
ATOM 709 C C . VAL A 1 92 ? -5.872 -1.786 -7.152 1.00 94.06 92 VAL A C 1
ATOM 711 O O . VAL A 1 92 ? -7.092 -1.633 -7.214 1.00 94.06 92 VAL A O 1
ATOM 714 N N . TYR A 1 93 ? -5.246 -2.202 -6.058 1.00 96.00 93 TYR A N 1
ATOM 715 C CA . TYR A 1 93 ? -5.877 -2.454 -4.773 1.00 96.00 93 TYR A CA 1
ATOM 716 C C . TYR A 1 93 ? -5.200 -1.599 -3.707 1.00 96.00 93 TYR A C 1
ATOM 718 O O . TYR A 1 93 ? -3.973 -1.607 -3.583 1.00 96.00 93 TYR A O 1
ATOM 726 N N . PHE A 1 94 ? -6.012 -0.893 -2.927 1.00 96.56 94 PHE A N 1
ATOM 727 C CA . PHE A 1 94 ? -5.565 -0.124 -1.775 1.00 96.56 94 PHE A CA 1
ATOM 728 C C . PHE A 1 94 ? -6.224 -0.695 -0.522 1.00 96.56 94 PHE A C 1
ATOM 730 O O . PHE A 1 94 ? -7.447 -0.669 -0.376 1.00 96.56 94 PHE A O 1
ATOM 737 N N . GLU A 1 95 ? -5.418 -1.309 0.339 1.00 96.44 95 GLU A N 1
ATOM 738 C CA . GLU A 1 95 ? -5.897 -2.212 1.387 1.00 96.44 95 GLU A CA 1
ATOM 739 C C . GLU A 1 95 ? -5.231 -1.886 2.732 1.00 96.44 95 GLU A C 1
ATOM 741 O O . GLU A 1 95 ? -4.037 -1.593 2.802 1.00 96.44 95 GLU A O 1
ATOM 746 N N . LEU A 1 96 ? -5.993 -1.978 3.820 1.00 94.50 96 LEU A N 1
ATOM 747 C CA . LEU A 1 96 ? -5.487 -1.999 5.185 1.00 94.50 96 LEU A CA 1
ATOM 748 C C . LEU A 1 96 ? -5.308 -3.451 5.616 1.00 94.50 96 LEU A C 1
ATOM 750 O O . LEU A 1 96 ? -6.254 -4.240 5.608 1.00 94.50 96 LEU A O 1
ATOM 754 N N . VAL A 1 97 ? -4.099 -3.791 6.044 1.00 93.12 97 VAL A N 1
ATOM 755 C CA . VAL A 1 97 ? -3.754 -5.127 6.518 1.00 93.12 97 VAL A CA 1
ATOM 756 C C . VAL A 1 97 ? -3.423 -5.094 7.994 1.00 93.12 97 VAL A C 1
ATOM 758 O O . VAL A 1 97 ? -2.580 -4.315 8.431 1.00 93.12 97 VAL A O 1
ATOM 761 N N . ARG A 1 98 ? -4.080 -5.970 8.753 1.00 90.00 98 ARG A N 1
ATOM 762 C CA . ARG A 1 98 ? -4.042 -5.995 10.220 1.00 90.00 98 ARG A CA 1
ATOM 763 C C . ARG A 1 98 ? -3.939 -7.413 10.748 1.00 90.00 98 ARG A C 1
ATOM 765 O O . ARG A 1 98 ? -4.358 -8.370 10.089 1.00 90.00 98 ARG A O 1
ATOM 772 N N . ALA A 1 99 ? -3.435 -7.566 11.965 1.00 82.38 99 ALA A N 1
ATOM 773 C CA . ALA A 1 99 ? -3.575 -8.817 12.700 1.00 82.38 99 ALA A CA 1
ATOM 774 C C . ALA A 1 99 ? -4.971 -8.893 13.341 1.00 82.38 99 ALA A C 1
ATOM 776 O O . ALA A 1 99 ? -5.392 -7.997 14.070 1.00 82.38 99 ALA A O 1
ATOM 777 N N . CYS A 1 100 ? -5.702 -9.981 13.106 1.00 76.19 100 CYS A N 1
ATOM 778 C CA . CYS A 1 100 ? -6.963 -10.228 13.789 1.00 76.19 100 CYS A CA 1
ATOM 779 C C . CYS A 1 100 ? -6.685 -10.620 15.244 1.00 76.19 100 CYS A C 1
ATOM 781 O O . CYS A 1 100 ? -6.240 -11.742 15.512 1.00 76.19 100 CYS A O 1
ATOM 783 N N . ALA A 1 101 ? -7.027 -9.734 16.183 1.00 69.81 101 ALA A N 1
ATOM 784 C CA . ALA A 1 101 ? -6.825 -9.941 17.620 1.00 69.81 101 ALA A CA 1
ATOM 785 C C . ALA A 1 101 ? -7.464 -11.240 18.155 1.00 69.81 101 ALA A C 1
ATOM 787 O O . ALA A 1 101 ? -6.971 -11.832 19.110 1.00 69.81 101 ALA A O 1
ATOM 788 N N . LYS A 1 102 ? -8.538 -11.728 17.515 1.00 73.56 102 LYS A N 1
ATOM 789 C CA . LYS A 1 102 ? -9.288 -12.912 17.970 1.00 73.56 102 LYS A CA 1
ATOM 790 C C . LYS A 1 102 ? -8.748 -14.244 17.457 1.00 73.56 102 LYS A C 1
ATOM 792 O O . LYS A 1 102 ? -8.928 -15.258 18.123 1.00 73.56 102 LYS A O 1
ATOM 797 N N . CYS A 1 103 ? -8.160 -14.281 16.261 1.00 79.00 103 CYS A N 1
ATOM 798 C CA . CYS A 1 103 ? -7.787 -15.551 15.622 1.00 79.00 103 CYS A CA 1
ATOM 799 C C . CYS A 1 103 ? -6.357 -15.608 15.081 1.00 79.00 103 CYS A C 1
ATOM 801 O O . CYS A 1 103 ? -6.007 -16.596 14.435 1.00 79.00 103 CYS A O 1
ATOM 803 N N . ALA A 1 104 ? -5.545 -14.574 15.327 1.00 75.31 104 ALA A N 1
ATOM 804 C CA . ALA A 1 104 ? -4.163 -14.449 14.852 1.00 75.31 104 ALA A CA 1
ATOM 805 C C . ALA A 1 104 ? -3.996 -14.562 13.321 1.00 75.31 104 ALA A C 1
ATOM 807 O O . ALA A 1 104 ? -2.885 -14.728 12.821 1.00 75.31 104 ALA A O 1
ATOM 808 N N . ARG A 1 105 ? -5.093 -14.471 12.557 1.00 82.94 105 ARG A N 1
ATOM 809 C CA . ARG A 1 105 ? -5.063 -14.411 11.091 1.00 82.94 105 ARG A CA 1
ATOM 810 C C . ARG A 1 105 ? -4.879 -12.979 10.626 1.00 82.94 105 ARG A C 1
ATOM 812 O O . ARG A 1 105 ? -5.273 -12.044 11.313 1.00 82.94 105 ARG A O 1
ATOM 819 N N . THR A 1 106 ? -4.337 -12.813 9.431 1.00 88.06 106 THR A N 1
ATOM 820 C CA . THR A 1 106 ? -4.294 -11.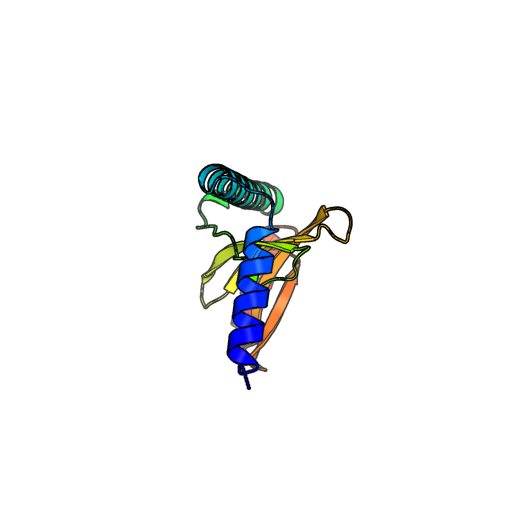514 8.764 1.00 88.06 106 THR A CA 1
ATOM 821 C C . THR A 1 106 ? -5.684 -11.146 8.247 1.00 88.06 106 THR A C 1
ATOM 823 O O . THR A 1 106 ? -6.316 -11.944 7.556 1.00 88.06 106 THR A O 1
ATOM 826 N N . GLN A 1 107 ? -6.149 -9.949 8.590 1.00 90.06 107 GLN A N 1
ATOM 827 C CA . GLN A 1 107 ? -7.329 -9.319 8.011 1.00 90.06 107 GLN A CA 1
ATOM 828 C C . GLN A 1 107 ? -6.873 -8.297 6.966 1.00 90.06 107 GLN A C 1
ATOM 830 O O . GLN A 1 107 ? -5.910 -7.571 7.204 1.00 90.06 107 GLN A O 1
ATOM 835 N N . VAL A 1 108 ? -7.544 -8.282 5.817 1.00 92.88 108 VAL A N 1
ATOM 836 C CA . VAL A 1 108 ? -7.266 -7.387 4.689 1.00 92.88 108 VAL A CA 1
ATOM 837 C C . VAL A 1 108 ? -8.584 -6.730 4.313 1.00 92.88 108 VAL A C 1
ATOM 839 O O . VAL A 1 108 ? -9.516 -7.427 3.913 1.00 92.88 108 VAL A O 1
ATOM 842 N N . ASP A 1 109 ? -8.668 -5.415 4.473 1.00 93.75 109 ASP A N 1
ATOM 843 C CA . ASP A 1 109 ? -9.876 -4.639 4.203 1.00 93.75 109 ASP A CA 1
ATOM 844 C C . ASP A 1 109 ? -9.575 -3.561 3.150 1.00 93.75 109 ASP A C 1
ATOM 846 O O . ASP A 1 109 ? -8.562 -2.870 3.273 1.00 93.75 109 ASP A O 1
ATOM 850 N N . PRO A 1 110 ? -10.424 -3.374 2.125 1.00 95.12 110 PRO A N 1
ATOM 851 C CA . PRO A 1 110 ? -10.237 -2.296 1.161 1.00 95.12 110 PRO A CA 1
ATOM 852 C C . PRO A 1 110 ? -10.402 -0.928 1.833 1.00 95.12 110 PRO A C 1
ATOM 854 O O . PRO A 1 110 ? -11.240 -0.748 2.722 1.00 95.12 110 PRO A O 1
ATOM 857 N N . VAL A 1 111 ? -9.620 0.046 1.374 1.00 92.38 111 VAL A N 1
ATOM 858 C CA . VAL A 1 111 ? -9.675 1.438 1.823 1.00 92.38 111 VAL A CA 1
ATOM 859 C C . VAL A 1 111 ? -10.031 2.318 0.631 1.00 92.38 111 VAL A C 1
ATOM 861 O O . VAL A 1 111 ? -9.313 2.356 -0.360 1.00 92.38 111 VAL A O 1
ATOM 864 N N . ASP A 1 112 ? -11.140 3.039 0.738 1.00 91.62 112 ASP A N 1
ATOM 865 C CA . ASP A 1 112 ? -11.653 3.956 -0.288 1.00 91.62 112 ASP A CA 1
ATOM 866 C C . ASP A 1 112 ? -11.700 5.418 0.194 1.00 91.62 112 ASP A C 1
ATOM 868 O O . ASP A 1 112 ? -12.224 6.288 -0.498 1.00 91.62 112 ASP A O 1
ATOM 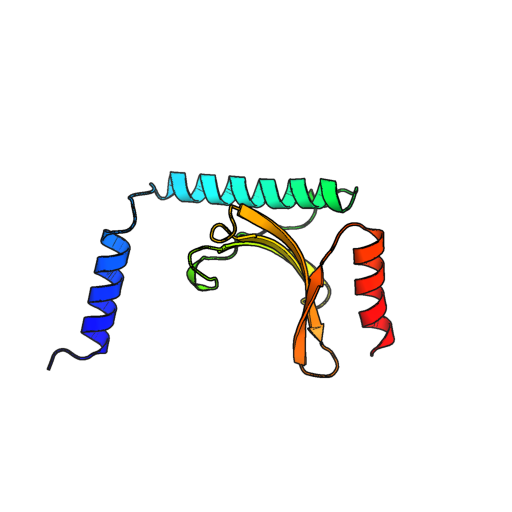872 N N . GLY A 1 113 ? -11.148 5.696 1.381 1.00 88.88 113 GLY A N 1
ATOM 873 C CA . GLY A 1 113 ? -11.020 7.045 1.919 1.00 88.88 113 GLY A CA 1
ATOM 874 C C . GLY A 1 113 ? -10.678 7.108 3.404 1.00 88.88 113 GLY A C 1
ATOM 875 O O . GLY A 1 113 ? -10.695 6.100 4.118 1.00 88.88 113 GLY A O 1
ATOM 876 N N . MET A 1 114 ? -10.402 8.322 3.894 1.00 88.06 114 MET A N 1
ATOM 877 C CA . MET A 1 114 ? -10.004 8.554 5.291 1.00 88.06 114 MET A CA 1
ATOM 878 C C . MET A 1 114 ? -11.066 8.116 6.303 1.00 88.06 114 MET A C 1
ATOM 880 O O . MET A 1 114 ? -10.735 7.576 7.355 1.00 88.06 114 MET A O 1
ATOM 884 N N . VAL A 1 115 ? -12.352 8.311 5.991 1.00 86.75 115 VAL A N 1
ATOM 885 C CA . VAL A 1 115 ? -13.455 7.874 6.864 1.00 86.75 115 VAL A CA 1
ATOM 886 C C . VAL A 1 115 ? -13.461 6.351 7.009 1.00 86.75 115 VAL A C 1
ATOM 888 O O . VAL A 1 115 ? -13.616 5.839 8.117 1.00 86.75 115 VAL A O 1
ATOM 891 N N . THR A 1 116 ? -13.241 5.624 5.914 1.00 90.19 116 THR A N 1
ATOM 892 C CA . THR A 1 116 ? -13.170 4.160 5.924 1.00 90.19 116 THR A CA 1
ATOM 893 C C . THR A 1 116 ? -11.947 3.672 6.684 1.00 90.19 116 THR A C 1
ATOM 895 O O . THR A 1 116 ? -12.087 2.793 7.533 1.00 90.19 116 THR A O 1
ATOM 898 N N . LEU A 1 117 ? -10.779 4.282 6.459 1.00 89.19 117 LEU A N 1
ATOM 899 C CA . LEU A 1 117 ? -9.569 3.977 7.223 1.00 89.19 117 LEU A CA 1
ATOM 900 C C . LEU A 1 117 ? -9.787 4.199 8.728 1.00 89.19 117 LEU A C 1
ATOM 902 O O . LEU A 1 117 ? -9.522 3.303 9.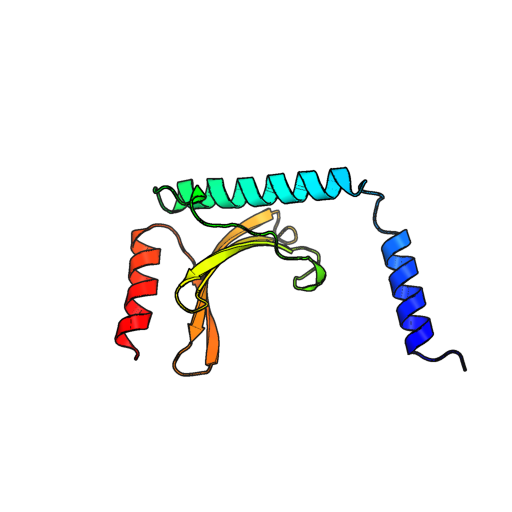526 1.00 89.19 117 LEU A O 1
ATOM 906 N N . GLY A 1 118 ? -10.346 5.349 9.114 1.00 87.81 118 GLY A N 1
ATOM 907 C CA . GLY A 1 118 ? -10.648 5.670 10.510 1.00 87.81 118 GLY A CA 1
ATOM 908 C C . GLY A 1 118 ? -11.627 4.686 11.155 1.00 87.81 118 GLY A C 1
ATOM 909 O O . GLY A 1 118 ? -11.381 4.223 12.268 1.00 87.81 118 GLY A O 1
ATOM 910 N N . ARG A 1 119 ? -12.702 4.305 10.448 1.00 89.88 119 ARG A N 1
ATOM 911 C CA . ARG A 1 119 ? -13.653 3.280 10.915 1.00 89.88 119 ARG A CA 1
ATOM 912 C C . ARG A 1 119 ? -12.953 1.945 11.161 1.00 89.88 119 ARG A C 1
ATOM 914 O O . ARG A 1 119 ? -13.129 1.359 12.224 1.00 89.88 119 ARG A O 1
ATOM 921 N N . LEU A 1 120 ? -12.158 1.476 10.198 1.00 87.94 120 LEU A N 1
ATOM 922 C CA . LEU A 1 120 ? -11.445 0.206 10.319 1.00 87.94 120 LEU A CA 1
ATOM 923 C C . LEU A 1 120 ? -10.492 0.227 11.520 1.00 87.94 120 LEU A C 1
ATOM 925 O O . LEU A 1 120 ? -10.489 -0.716 12.308 1.00 87.94 120 LEU A O 1
ATOM 929 N N . LEU A 1 121 ? -9.729 1.306 11.704 1.00 85.44 121 LEU A N 1
ATOM 930 C CA . LEU A 1 121 ? -8.821 1.456 12.845 1.00 85.44 121 LEU A CA 1
ATOM 931 C C . LEU A 1 121 ? -9.573 1.495 14.188 1.00 85.44 121 LEU A C 1
ATOM 933 O O . LEU A 1 121 ? -9.123 0.878 15.150 1.00 85.44 121 LEU A O 1
ATOM 937 N N . ALA A 1 122 ? -10.745 2.132 14.256 1.00 83.56 122 ALA A N 1
ATOM 938 C CA . ALA A 1 122 ? -11.561 2.173 15.473 1.00 83.56 122 ALA A CA 1
ATOM 939 C C . ALA A 1 122 ? -12.111 0.790 15.879 1.00 83.56 122 ALA A C 1
ATOM 941 O O . ALA A 1 122 ? -12.095 0.448 17.061 1.00 83.56 122 ALA A O 1
ATOM 942 N N . GLU A 1 123 ? -12.512 -0.047 14.915 1.00 78.75 123 GLU A N 1
ATOM 943 C CA . GLU A 1 123 ? -12.999 -1.418 15.168 1.00 78.75 123 GLU A CA 1
ATOM 944 C C . GLU A 1 123 ? -11.952 -2.312 15.861 1.00 78.75 123 GLU A C 1
ATOM 946 O O . GLU A 1 123 ? -12.309 -3.271 16.548 1.00 78.75 123 GLU A O 1
ATOM 951 N N . LYS A 1 124 ? -10.654 -1.996 15.721 1.00 65.06 124 LYS A N 1
ATOM 952 C CA . LYS A 1 124 ? -9.566 -2.679 16.444 1.00 65.06 124 LYS A CA 1
ATOM 953 C C . LYS A 1 124 ? -9.618 -2.381 17.945 1.00 65.06 124 LYS A C 1
ATOM 955 O O . LYS A 1 124 ? -9.404 -3.286 18.747 1.00 65.06 124 LYS A O 1
ATOM 960 N N . GLY A 1 125 ? -9.928 -1.137 18.314 1.00 54.50 125 GLY A N 1
ATOM 961 C CA . GLY A 1 125 ? -9.967 -0.676 19.704 1.00 54.50 125 GLY A CA 1
ATOM 962 C C . GLY A 1 125 ? -11.153 -1.209 20.511 1.00 54.50 125 GLY A C 1
ATOM 963 O O . GLY A 1 125 ? -11.047 -1.338 21.724 1.00 54.50 125 GLY A O 1
ATOM 964 N N . GLU A 1 126 ? -12.262 -1.568 19.860 1.00 50.19 126 GLU A N 1
ATOM 965 C CA . GLU A 1 126 ? -13.460 -2.105 20.532 1.00 50.19 126 GLU A CA 1
ATOM 966 C C . GLU A 1 126 ? -13.416 -3.629 20.755 1.00 50.19 126 GLU A C 1
ATOM 968 O O . GLU A 1 126 ? -14.257 -4.185 21.463 1.00 50.19 126 GLU A O 1
ATOM 973 N N . ALA A 1 127 ? -12.453 -4.327 20.147 1.00 45.09 127 ALA A N 1
ATOM 974 C CA . ALA A 1 127 ? -12.327 -5.783 20.215 1.00 45.09 127 ALA A CA 1
ATOM 975 C C . ALA A 1 127 ? -11.281 -6.289 21.231 1.00 45.09 127 ALA A C 1
ATOM 977 O O . ALA A 1 127 ? -11.067 -7.507 21.283 1.00 45.09 127 ALA A O 1
ATOM 978 N N . ALA A 1 128 ? -10.647 -5.385 21.990 1.00 42.91 128 ALA A N 1
ATOM 979 C CA . ALA A 1 128 ? -9.616 -5.666 22.995 1.00 42.91 128 ALA A CA 1
ATOM 980 C C . ALA A 1 128 ? -10.166 -5.639 24.431 1.00 42.91 128 ALA A C 1
ATOM 982 O O . ALA A 1 128 ? -10.965 -4.731 24.750 1.00 42.91 128 ALA A O 1
#

Organism: NCBI:txid3075536